Protein AF-A0A1I5YPQ3-F1 (afdb_monomer)

pLDDT: mean 75.95, std 16.02, range [44.0, 95.0]

Foldseek 3Di:
DVVLLVLVVVLPDDPVRSVVVVVVPQVSVLQSVCSVVVNDPVLSVVCVVLVHDSVLVVLCVVQDDSVLQVVLCVQLVHSPQLSVCSVVVDDSPVSSVRSNPPPPPVVNVVVVVPPPPPPDDDDDDDDDDDDDPDDPPPDDDDPDDDDDDDDD

Radius of gyration: 26.32 Å; Cα contacts (8 Å, |Δi|>4): 101; chains: 1; bounding box: 59×48×70 Å

Solvent-accessible surface area (backbone atoms only — not comparable to full-atom values): 9576 Å² total; per-residue (Å²): 116,71,66,54,51,55,55,32,45,75,72,67,53,49,72,72,52,50,54,54,30,61,76,48,55,73,50,34,58,29,49,48,51,34,54,75,68,68,49,57,68,67,59,57,51,53,39,48,75,71,68,44,54,48,62,53,51,49,56,26,54,77,66,40,54,74,67,61,46,51,52,38,31,72,69,39,72,51,46,65,58,32,35,52,36,30,73,73,66,44,55,71,67,67,19,40,56,57,28,56,57,58,72,73,50,69,74,68,56,56,68,69,74,68,67,72,88,78,79,81,81,83,87,83,95,78,80,90,80,89,76,86,82,73,86,75,78,77,74,83,76,81,91,72,83,90,77,89,89,81,84,133

Sequence (152 aa):
MIWNLIESRKAGASARRMLWLAFWGERARGYATAVRMHIPEDEVVAAVRRGISLSDYIRAREAASHTETLEAHAAAGDLFEYTWQRGFGRAHRPAMDAAEEKPLSENDREEVEAAPDAGARETLREDRTRTPLEEKVFSEVPIEAVYEHQPH

Secondary structure (DSSP, 8-state):
-HHHHHHHHHTT--HHHHHHHHHTTTHHHHHHHHHHTT--HHHHHHHHHTT--HHHHHHHHHHS-HHHHHHHHHHHS-SHHHHHHHHTT--HHHHHHHHHS----HHHHHTTS---------------------------------------

Mean predicted aligned error: 15.07 Å

Organism: NCBI:txid1993

Structure (mmCIF, N/CA/C/O backbone):
data_AF-A0A1I5YPQ3-F1
#
_entry.id   AF-A0A1I5YPQ3-F1
#
loop_
_atom_site.group_PDB
_atom_site.id
_atom_site.type_symbol
_atom_site.label_atom_id
_atom_site.label_alt_id
_atom_site.label_comp_id
_atom_site.label_asym_id
_atom_site.label_entity_id
_atom_site.label_seq_id
_atom_site.pdbx_PDB_ins_code
_atom_site.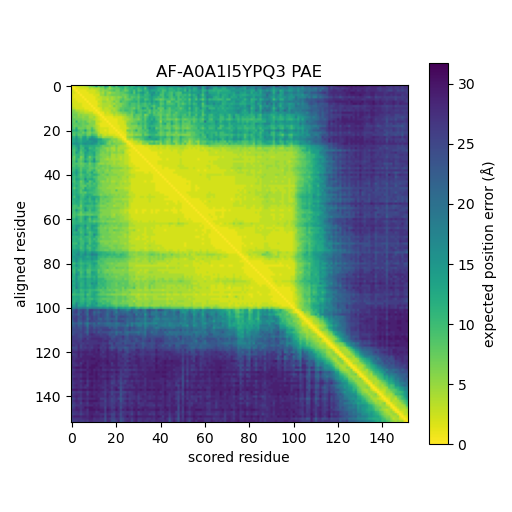Cartn_x
_atom_site.Cartn_y
_atom_site.Cartn_z
_atom_site.occupancy
_atom_site.B_iso_or_equiv
_atom_site.auth_seq_id
_atom_site.auth_comp_id
_atom_site.auth_asym_id
_atom_site.auth_atom_id
_atom_site.pdbx_PDB_model_num
ATOM 1 N N . MET A 1 1 ? -4.423 -13.896 16.762 1.00 61.25 1 MET A N 1
ATOM 2 C CA . MET A 1 1 ? -5.649 -13.352 16.129 1.00 61.25 1 MET A CA 1
ATOM 3 C C . MET A 1 1 ? -6.362 -12.325 17.018 1.00 61.25 1 MET A C 1
ATOM 5 O O . MET A 1 1 ? -6.529 -11.198 16.577 1.00 61.25 1 MET A O 1
ATOM 9 N N . ILE A 1 2 ? -6.692 -12.646 18.280 1.00 72.94 2 ILE A N 1
ATOM 10 C CA . ILE A 1 2 ? -7.386 -11.729 19.220 1.00 72.94 2 ILE A CA 1
ATOM 11 C C . ILE A 1 2 ? -6.600 -10.431 19.505 1.00 72.94 2 ILE A C 1
ATOM 13 O O . ILE A 1 2 ? -7.189 -9.358 19.581 1.00 72.94 2 ILE A O 1
ATOM 17 N N . TRP A 1 3 ? -5.268 -10.498 19.588 1.00 76.56 3 TRP A N 1
ATOM 18 C CA . TRP A 1 3 ? -4.428 -9.321 19.856 1.00 76.56 3 TRP A CA 1
ATOM 19 C C . TRP A 1 3 ? -4.547 -8.219 18.784 1.00 76.56 3 TRP A C 1
ATOM 21 O O . TRP A 1 3 ? -4.662 -7.043 19.117 1.00 76.56 3 TRP A O 1
ATOM 31 N N . ASN A 1 4 ? -4.629 -8.591 17.499 1.00 68.94 4 ASN A N 1
ATOM 32 C CA . ASN A 1 4 ? -4.769 -7.636 16.387 1.00 68.94 4 ASN A CA 1
ATOM 33 C C . ASN A 1 4 ? -6.126 -6.918 16.404 1.00 68.94 4 ASN A C 1
ATOM 35 O O . ASN A 1 4 ? -6.223 -5.751 16.022 1.00 68.94 4 ASN A O 1
ATOM 39 N N . LEU A 1 5 ? -7.175 -7.607 16.865 1.00 67.31 5 LEU A N 1
ATOM 40 C CA . LEU A 1 5 ? -8.487 -7.005 17.084 1.00 67.31 5 LEU A CA 1
ATOM 41 C C . LEU A 1 5 ? -8.398 -5.949 18.190 1.00 67.31 5 LEU A C 1
ATOM 43 O O . LEU A 1 5 ? -8.818 -4.818 17.979 1.00 67.31 5 LEU A O 1
ATOM 47 N N . ILE A 1 6 ? -7.777 -6.260 19.328 1.00 77.31 6 ILE A N 1
ATOM 48 C CA . ILE A 1 6 ? -7.626 -5.302 20.437 1.00 77.31 6 ILE A CA 1
ATOM 49 C C . ILE A 1 6 ? -6.869 -4.038 19.992 1.00 77.31 6 ILE A C 1
ATOM 51 O O . ILE A 1 6 ? -7.329 -2.929 20.262 1.00 77.31 6 ILE A O 1
ATOM 55 N N . GLU A 1 7 ? -5.762 -4.189 19.261 1.00 74.75 7 GLU A N 1
ATOM 56 C CA . GLU A 1 7 ? -5.005 -3.063 18.686 1.00 74.75 7 GLU A CA 1
ATOM 57 C C . GLU A 1 7 ? -5.857 -2.227 17.715 1.00 74.75 7 GLU A C 1
ATOM 59 O O . GLU A 1 7 ? -5.901 -1.002 17.815 1.00 74.75 7 GLU A O 1
ATOM 64 N N . SER A 1 8 ? -6.637 -2.877 16.844 1.00 64.50 8 SER A N 1
ATOM 65 C CA . SER A 1 8 ? -7.536 -2.180 15.911 1.00 64.50 8 SER A CA 1
ATOM 66 C C . SER A 1 8 ? -8.640 -1.394 16.635 1.00 64.50 8 SER A C 1
ATOM 68 O O . SER A 1 8 ? -9.037 -0.322 16.181 1.00 64.50 8 SER A O 1
ATOM 70 N N . ARG A 1 9 ? -9.133 -1.890 17.784 1.00 74.38 9 ARG A N 1
ATOM 71 C CA . ARG A 1 9 ? -10.136 -1.189 18.613 1.00 74.38 9 ARG A CA 1
ATOM 72 C C . ARG A 1 9 ? -9.553 0.095 19.187 1.00 74.38 9 ARG A C 1
ATOM 74 O O . ARG A 1 9 ? -10.214 1.128 19.154 1.00 74.38 9 ARG A O 1
ATOM 81 N N . LYS A 1 10 ? -8.327 0.017 19.713 1.00 79.12 10 LYS A N 1
ATOM 82 C CA . LYS A 1 10 ? -7.607 1.165 20.283 1.00 79.12 10 LYS A CA 1
ATOM 83 C C . LYS A 1 10 ? -7.339 2.243 19.234 1.00 79.12 10 LYS A C 1
ATOM 85 O O . LYS A 1 10 ? -7.356 3.420 19.565 1.00 79.12 10 LYS A O 1
ATOM 90 N N . ALA A 1 11 ? -7.173 1.838 17.978 1.00 73.25 11 ALA A N 1
ATOM 91 C CA . ALA A 1 11 ? -7.027 2.730 16.835 1.00 73.25 11 ALA A CA 1
ATOM 92 C C . ALA A 1 11 ? -8.359 3.317 16.306 1.00 73.25 11 ALA A C 1
ATOM 94 O O . ALA A 1 11 ? -8.358 4.000 15.287 1.00 73.25 11 ALA A O 1
ATOM 95 N N . GLY A 1 12 ? -9.499 3.057 16.965 1.00 79.00 12 GLY A N 1
ATOM 96 C CA . GLY A 1 12 ? -10.799 3.647 16.617 1.00 79.00 12 GLY A CA 1
ATOM 97 C C . GLY A 1 12 ? -11.655 2.844 15.630 1.00 79.00 12 GLY A C 1
ATOM 98 O O . GLY A 1 12 ? -12.669 3.349 15.151 1.00 79.00 12 GLY A O 1
ATOM 99 N N . ALA A 1 13 ? -11.309 1.588 15.321 1.00 74.12 13 ALA A N 1
ATOM 100 C CA . ALA A 1 13 ? -12.089 0.786 14.376 1.00 74.12 13 ALA A CA 1
ATOM 101 C C . ALA A 1 13 ? -13.485 0.404 14.925 1.00 74.12 13 ALA A C 1
ATOM 103 O O . ALA A 1 13 ? -13.627 -0.132 16.030 1.00 74.12 13 ALA A O 1
ATOM 104 N N . SER A 1 14 ? -14.532 0.619 14.118 1.00 82.06 14 SER A N 1
ATOM 105 C CA . SER A 1 14 ? -15.914 0.247 14.461 1.00 82.06 14 SER A CA 1
ATOM 106 C C . SER A 1 14 ? -16.124 -1.275 14.482 1.00 82.06 14 SER A C 1
ATOM 108 O O . SER A 1 14 ? -15.414 -2.021 13.814 1.00 82.06 14 SER A O 1
ATOM 110 N N . ALA A 1 15 ? -17.133 -1.772 15.210 1.00 75.31 15 ALA A N 1
ATOM 111 C CA . ALA A 1 15 ? -17.396 -3.216 15.334 1.00 75.31 15 ALA A CA 1
ATOM 112 C C . ALA A 1 15 ? -17.661 -3.909 13.981 1.00 75.31 15 ALA A C 1
ATOM 114 O O . ALA A 1 15 ? -17.151 -4.999 13.732 1.00 75.31 15 ALA A O 1
ATOM 115 N N . ARG A 1 16 ? -18.378 -3.243 13.065 1.00 79.25 16 ARG A N 1
ATOM 116 C CA . ARG A 1 16 ? -18.581 -3.715 11.682 1.00 79.25 16 ARG A CA 1
ATOM 117 C C . ARG A 1 16 ? -17.251 -3.873 10.941 1.00 79.25 16 ARG A C 1
ATOM 119 O O . ARG A 1 16 ? -17.061 -4.823 10.188 1.00 79.25 16 ARG A O 1
ATOM 126 N N . ARG A 1 17 ? -16.315 -2.961 11.200 1.00 70.88 17 ARG A N 1
ATOM 127 C CA . ARG A 1 17 ? -14.967 -2.959 10.632 1.00 70.88 17 ARG A CA 1
ATOM 128 C C . ARG A 1 17 ? -14.094 -4.064 11.208 1.00 70.88 17 ARG A C 1
ATOM 130 O O . ARG A 1 17 ? -13.346 -4.699 10.479 1.00 70.88 17 ARG A O 1
ATOM 137 N N . MET A 1 18 ? -14.245 -4.347 12.496 1.00 70.44 18 MET A N 1
ATOM 138 C CA . MET A 1 18 ? -13.594 -5.483 13.144 1.00 70.44 18 MET A CA 1
ATOM 139 C C . MET A 1 18 ? -14.070 -6.817 12.578 1.00 70.44 18 MET A C 1
ATOM 141 O O . MET A 1 18 ? -13.245 -7.691 12.337 1.00 70.44 18 MET A O 1
ATOM 145 N N . LEU A 1 19 ? -15.375 -6.951 12.317 1.00 75.00 19 LEU A N 1
ATOM 146 C CA . LEU A 1 19 ? -15.944 -8.130 11.665 1.00 75.00 19 LEU A CA 1
ATOM 147 C C . LEU A 1 19 ? -15.373 -8.308 10.252 1.00 75.00 19 LEU A C 1
ATOM 149 O O . LEU A 1 19 ? -14.984 -9.407 9.869 1.00 75.00 19 LEU A O 1
ATOM 153 N N . TRP A 1 20 ? -15.266 -7.205 9.508 1.00 78.75 20 TRP A N 1
ATOM 154 C CA . TRP A 1 20 ? -14.672 -7.189 8.176 1.00 78.75 20 TRP A CA 1
ATOM 155 C C . TRP A 1 20 ? -13.185 -7.585 8.204 1.00 78.75 20 TRP A C 1
ATOM 157 O O . TRP A 1 20 ? -12.766 -8.435 7.430 1.00 78.75 20 TRP A O 1
ATOM 167 N N . LEU A 1 21 ? -12.387 -7.058 9.138 1.00 69.06 21 LEU A N 1
ATOM 168 C CA . LEU A 1 21 ? -10.970 -7.427 9.282 1.00 69.06 21 LEU A CA 1
ATOM 169 C C . LEU A 1 21 ? -10.776 -8.868 9.772 1.00 69.06 21 LEU A C 1
ATOM 171 O O . LEU A 1 21 ? -9.851 -9.537 9.323 1.00 69.06 21 LEU A O 1
ATOM 175 N N . ALA A 1 22 ? -11.640 -9.355 10.667 1.00 68.12 22 ALA A N 1
ATOM 176 C CA . ALA A 1 22 ? -11.607 -10.732 11.155 1.00 68.12 22 ALA A CA 1
ATOM 177 C C . ALA A 1 22 ? -11.931 -11.736 10.041 1.00 68.12 22 ALA A C 1
ATOM 179 O O . ALA A 1 22 ? -11.263 -12.761 9.936 1.00 68.12 22 ALA A O 1
ATOM 180 N N . PHE A 1 23 ? -12.888 -11.403 9.170 1.00 77.12 23 PHE A N 1
ATOM 181 C CA . PHE A 1 23 ? -13.202 -12.185 7.973 1.00 77.1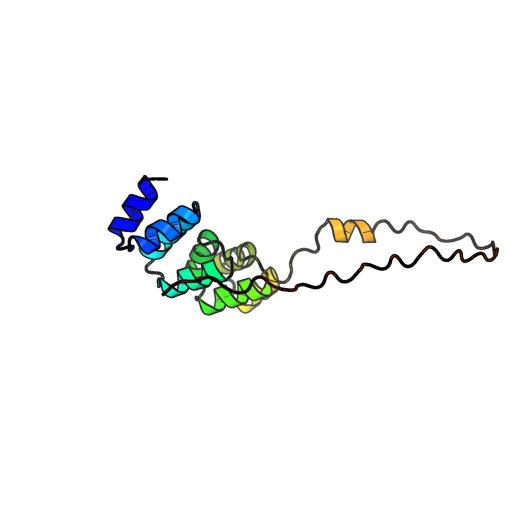2 23 PHE A CA 1
ATOM 182 C C . PHE A 1 23 ? -12.010 -12.270 6.999 1.00 77.12 23 PHE A C 1
ATOM 184 O O . PHE A 1 23 ? -11.866 -13.258 6.288 1.00 77.12 23 PHE A O 1
ATOM 191 N N . TRP A 1 24 ? -11.112 -11.277 7.013 1.00 71.94 24 TRP A N 1
ATOM 192 C CA . TRP A 1 24 ? -9.945 -11.192 6.125 1.00 71.94 24 TRP A CA 1
ATOM 193 C C . TRP A 1 24 ? -8.580 -11.378 6.823 1.00 71.94 24 TRP A C 1
ATOM 195 O O . TRP A 1 24 ? -7.556 -10.997 6.253 1.00 71.94 24 TRP A O 1
ATOM 205 N N . GLY A 1 25 ? -8.541 -11.961 8.031 1.00 70.38 25 GLY A N 1
ATOM 206 C CA . GLY A 1 25 ? -7.343 -12.500 8.703 1.00 70.38 25 GLY A CA 1
ATOM 207 C C . GLY A 1 25 ? -6.065 -11.646 8.626 1.00 70.38 25 GLY A C 1
ATOM 208 O O . GLY A 1 25 ? -5.854 -10.745 9.442 1.00 70.38 25 GLY A O 1
ATOM 209 N N . GLU A 1 26 ? -5.187 -11.952 7.660 1.00 65.50 26 GLU A N 1
ATOM 210 C CA . GLU A 1 26 ? -3.917 -11.244 7.414 1.00 65.50 26 GLU A CA 1
ATOM 211 C C . GLU A 1 26 ? -4.087 -9.734 7.189 1.00 65.50 26 GLU A C 1
ATOM 213 O O . GLU A 1 26 ? -3.248 -8.934 7.614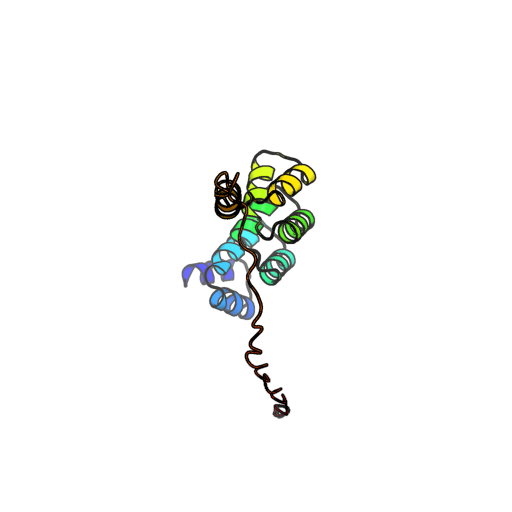 1.00 65.50 26 GLU A O 1
ATOM 218 N N . ARG A 1 27 ? -5.219 -9.312 6.615 1.00 75.44 27 ARG A N 1
ATOM 219 C CA . ARG A 1 27 ? -5.500 -7.895 6.351 1.00 75.44 27 ARG A CA 1
ATOM 220 C C . ARG A 1 27 ? -5.690 -7.073 7.629 1.00 75.44 27 ARG A C 1
ATOM 222 O O . ARG A 1 27 ? -5.492 -5.863 7.591 1.00 75.44 27 ARG A O 1
ATOM 229 N N . ALA A 1 28 ? -5.981 -7.693 8.778 1.00 79.56 28 ALA A N 1
ATOM 230 C CA . ALA A 1 28 ? -6.070 -6.984 10.059 1.00 79.56 28 ALA A CA 1
ATOM 231 C C . ALA A 1 28 ? -4.731 -6.359 10.483 1.00 79.56 28 ALA A C 1
ATOM 233 O O . ALA A 1 28 ? -4.702 -5.234 10.983 1.00 79.56 28 ALA A O 1
ATOM 234 N N . ARG A 1 29 ? -3.614 -7.068 10.258 1.00 83.31 29 ARG A N 1
ATOM 235 C CA . ARG A 1 29 ? -2.275 -6.557 10.587 1.00 83.31 29 ARG A CA 1
ATOM 236 C C . ARG A 1 29 ? -1.885 -5.417 9.651 1.00 83.31 29 ARG A C 1
ATOM 238 O O . ARG A 1 29 ? -1.429 -4.385 10.130 1.00 83.31 29 ARG A O 1
ATOM 245 N N . GLY A 1 30 ? -2.121 -5.588 8.349 1.00 86.06 30 GLY A N 1
ATOM 246 C CA . GLY A 1 30 ? -1.915 -4.529 7.360 1.00 86.06 30 GLY A CA 1
ATOM 247 C C . GLY A 1 30 ? -2.722 -3.276 7.701 1.00 86.06 30 GLY A C 1
ATOM 248 O O . GLY A 1 30 ? -2.170 -2.189 7.765 1.00 86.06 30 GLY A O 1
ATOM 249 N N . TYR A 1 31 ? -4.000 -3.421 8.050 1.00 86.12 31 TYR A N 1
ATOM 250 C CA . TYR A 1 31 ? -4.842 -2.286 8.429 1.00 86.12 31 TYR A CA 1
ATOM 251 C C . TYR A 1 31 ? -4.303 -1.520 9.647 1.00 86.12 31 TYR A C 1
ATOM 253 O O . TYR A 1 31 ? -4.190 -0.297 9.604 1.00 86.12 31 TYR A O 1
ATOM 261 N N . ALA A 1 32 ? -3.925 -2.221 10.722 1.00 86.62 32 ALA A N 1
ATOM 262 C CA . ALA A 1 32 ? -3.363 -1.582 11.914 1.00 86.62 32 ALA A CA 1
ATOM 263 C C . ALA A 1 32 ? -2.068 -0.806 11.603 1.00 86.62 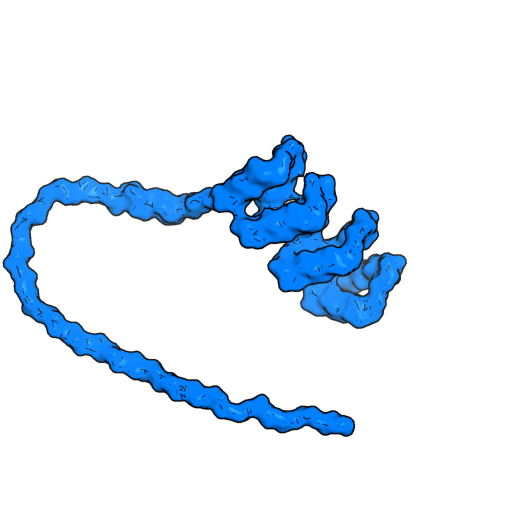32 ALA A C 1
ATOM 265 O O . ALA A 1 32 ? -1.867 0.299 12.111 1.00 86.62 32 ALA A O 1
ATOM 266 N N . THR A 1 33 ? -1.212 -1.354 10.735 1.00 90.44 33 THR A N 1
ATOM 267 C CA . THR A 1 33 ? -0.009 -0.662 10.255 1.00 90.44 33 THR A CA 1
ATOM 268 C C . THR A 1 33 ? -0.362 0.578 9.431 1.00 90.44 33 THR A C 1
ATOM 270 O O . THR A 1 33 ? 0.222 1.632 9.665 1.00 90.44 33 THR A O 1
ATOM 273 N N . ALA A 1 34 ? -1.348 0.494 8.533 1.00 91.25 34 ALA A N 1
ATOM 274 C CA . ALA A 1 34 ? -1.782 1.627 7.715 1.00 91.25 34 ALA A CA 1
ATOM 275 C C . ALA A 1 34 ? -2.310 2.783 8.577 1.00 91.25 34 ALA A C 1
ATOM 27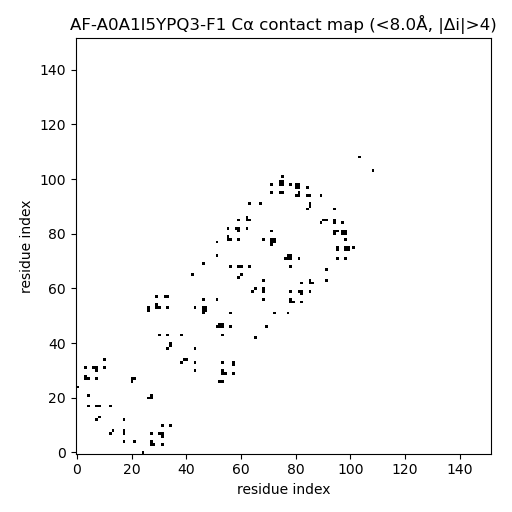7 O O . ALA A 1 34 ? -1.930 3.935 8.371 1.00 91.25 34 ALA A O 1
ATOM 278 N N . VAL A 1 35 ? -3.111 2.472 9.603 1.00 89.38 35 VAL A N 1
ATOM 279 C CA . VAL A 1 35 ? -3.617 3.479 10.549 1.00 89.38 35 VAL A CA 1
ATOM 280 C C . VAL A 1 35 ? -2.476 4.137 11.327 1.00 89.38 35 VAL A C 1
ATOM 282 O O . VAL A 1 35 ? -2.460 5.357 11.474 1.00 89.38 35 VAL A O 1
ATOM 285 N N . ARG A 1 36 ? -1.483 3.361 11.781 1.00 90.81 36 ARG A N 1
ATOM 286 C CA . ARG A 1 36 ? -0.282 3.909 12.438 1.00 90.81 36 ARG A CA 1
ATOM 287 C C . ARG A 1 36 ? 0.533 4.840 11.538 1.00 90.81 36 ARG A C 1
ATOM 289 O O . ARG A 1 36 ? 1.210 5.718 12.053 1.00 90.81 36 ARG A O 1
ATOM 296 N N . MET A 1 37 ? 0.495 4.625 10.227 1.00 91.19 37 MET A N 1
ATOM 297 C CA . MET A 1 37 ? 1.159 5.471 9.232 1.00 91.19 37 MET A CA 1
ATOM 298 C C . MET A 1 37 ? 0.284 6.639 8.761 1.00 91.19 37 MET A C 1
ATOM 300 O O . MET A 1 37 ? 0.654 7.332 7.820 1.00 91.19 37 MET A O 1
ATOM 304 N N . HIS A 1 38 ? -0.867 6.864 9.403 1.00 93.44 38 HIS A N 1
ATOM 305 C CA . HIS A 1 38 ? -1.823 7.909 9.035 1.00 93.44 38 HIS A CA 1
ATOM 306 C C . HIS A 1 38 ? -2.312 7.813 7.582 1.00 93.44 38 HIS A C 1
ATOM 308 O O . HIS A 1 38 ? -2.676 8.821 6.978 1.00 93.44 38 HIS A O 1
ATOM 314 N N . ILE A 1 39 ? -2.344 6.602 7.019 1.00 93.44 39 ILE A N 1
ATOM 315 C CA . ILE A 1 39 ? -2.921 6.380 5.696 1.00 93.44 39 ILE A CA 1
ATOM 316 C C . ILE A 1 39 ? -4.445 6.526 5.810 1.00 93.44 39 ILE A C 1
ATOM 318 O O . ILE A 1 39 ? -5.044 5.891 6.689 1.00 93.44 39 ILE A O 1
ATOM 322 N N . PRO A 1 40 ? -5.081 7.329 4.937 1.00 92.94 40 PRO A N 1
ATOM 323 C CA . PRO A 1 40 ? -6.524 7.482 4.923 1.00 92.94 40 PRO A CA 1
ATOM 324 C C . PRO A 1 40 ? -7.239 6.143 4.769 1.00 92.94 40 PRO A C 1
ATOM 326 O O . PRO A 1 40 ? -6.845 5.242 4.030 1.00 92.94 40 PRO A O 1
ATOM 329 N N . GLU A 1 41 ? -8.314 6.001 5.520 1.00 87.69 41 GLU A N 1
ATOM 330 C CA . GLU A 1 41 ? -9.044 4.752 5.635 1.00 87.69 41 GLU A CA 1
ATOM 331 C C . GLU A 1 41 ? -9.715 4.332 4.313 1.00 87.69 41 GLU A C 1
ATOM 333 O O . GLU A 1 41 ? -9.785 3.145 3.981 1.00 87.69 41 GLU A O 1
ATOM 338 N N . ASP A 1 42 ? -10.193 5.313 3.554 1.00 91.75 42 ASP A N 1
ATOM 339 C CA . ASP A 1 42 ? -10.760 5.167 2.218 1.00 91.75 42 ASP A CA 1
ATOM 340 C C . ASP A 1 42 ? -9.729 4.634 1.216 1.00 91.75 42 ASP A C 1
ATOM 342 O O . ASP A 1 42 ? -10.057 3.725 0.449 1.00 91.75 42 ASP A O 1
ATOM 346 N N . GLU A 1 43 ? -8.476 5.095 1.287 1.00 94.69 43 GLU A N 1
ATOM 347 C CA . GLU A 1 43 ? -7.380 4.567 0.467 1.00 94.69 43 GLU A CA 1
ATOM 348 C C . GLU A 1 43 ? -7.132 3.077 0.747 1.00 94.69 43 GLU A C 1
ATOM 350 O O . GLU A 1 43 ? -7.035 2.264 -0.176 1.00 94.69 43 GLU A O 1
ATOM 355 N N . VAL A 1 44 ? -7.069 2.702 2.029 1.00 91.38 44 VAL A N 1
ATOM 356 C CA . VAL A 1 44 ? -6.841 1.316 2.468 1.00 91.38 44 VAL A CA 1
ATOM 357 C C . VAL A 1 44 ? -7.971 0.407 1.984 1.00 91.38 44 VAL A C 1
ATOM 359 O O . VAL A 1 44 ? -7.729 -0.688 1.472 1.00 91.38 44 VAL A O 1
ATOM 362 N N . VAL A 1 45 ? -9.222 0.860 2.101 1.00 88.62 45 VAL A N 1
ATOM 363 C CA . VAL A 1 45 ? -10.386 0.118 1.598 1.00 88.62 45 VAL A CA 1
ATOM 364 C C . VAL A 1 45 ? -10.347 0.003 0.074 1.00 88.62 45 VAL A C 1
ATOM 366 O O . VAL A 1 45 ? -10.623 -1.076 -0.454 1.00 88.62 45 VAL A O 1
ATOM 369 N N . ALA A 1 46 ? -9.986 1.068 -0.644 1.00 91.12 46 ALA A N 1
ATOM 370 C CA . ALA A 1 46 ? -9.869 1.051 -2.100 1.00 91.12 46 ALA A CA 1
ATOM 371 C C . ALA A 1 46 ? -8.798 0.059 -2.583 1.00 91.12 46 ALA A C 1
ATOM 373 O O .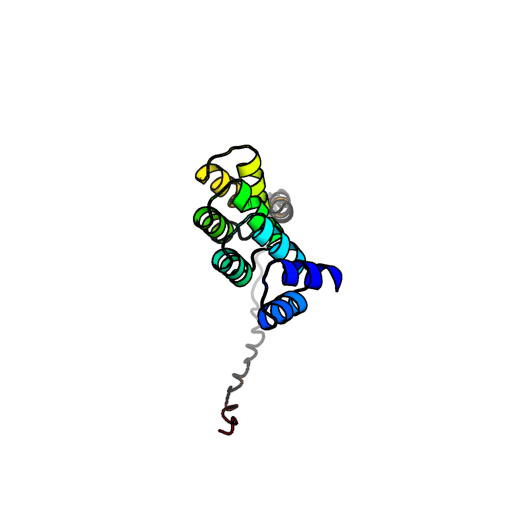 ALA A 1 46 ? -9.054 -0.699 -3.522 1.00 91.12 46 ALA A O 1
ATOM 374 N N . ALA A 1 47 ? -7.642 0.007 -1.913 1.00 91.69 47 ALA A N 1
ATOM 375 C CA . ALA A 1 47 ? -6.580 -0.954 -2.200 1.00 91.69 47 ALA A CA 1
ATOM 376 C C . ALA A 1 47 ? -7.069 -2.400 -2.016 1.00 91.69 47 ALA A C 1
ATOM 378 O O . ALA A 1 47 ? -6.949 -3.224 -2.923 1.00 91.69 47 ALA A O 1
ATOM 379 N N . VAL A 1 48 ? -7.733 -2.695 -0.892 1.00 88.75 48 VAL A N 1
ATOM 380 C CA . VAL A 1 48 ? -8.270 -4.042 -0.633 1.00 88.75 48 VAL A CA 1
ATOM 381 C C . VAL A 1 48 ? -9.337 -4.442 -1.650 1.00 88.75 48 VAL A C 1
ATOM 383 O O . VAL A 1 48 ? -9.364 -5.592 -2.086 1.00 88.75 48 VAL A O 1
ATOM 386 N N . ARG A 1 49 ? -10.210 -3.514 -2.061 1.00 88.94 49 ARG A N 1
ATOM 387 C CA . ARG A 1 49 ? -11.237 -3.784 -3.084 1.00 88.94 49 ARG A CA 1
ATOM 388 C C . ARG A 1 49 ? -10.638 -4.115 -4.449 1.00 88.94 49 ARG A C 1
ATOM 390 O O . ARG A 1 49 ? -11.264 -4.852 -5.200 1.00 88.94 49 ARG A O 1
ATOM 397 N N . ARG A 1 50 ? -9.440 -3.610 -4.747 1.00 90.00 50 ARG A N 1
ATOM 398 C CA . ARG A 1 50 ? -8.664 -3.949 -5.951 1.00 90.00 50 ARG A CA 1
ATOM 399 C C . ARG A 1 50 ? -7.818 -5.216 -5.799 1.00 90.00 50 ARG A C 1
ATOM 401 O O . ARG A 1 50 ? -7.053 -5.546 -6.697 1.00 90.00 50 ARG A O 1
ATOM 408 N N . GLY A 1 51 ? -7.951 -5.924 -4.677 1.00 89.50 51 GLY A N 1
ATOM 409 C CA . GLY A 1 51 ? -7.192 -7.141 -4.402 1.00 89.50 51 GLY A CA 1
ATOM 410 C C . GLY A 1 51 ? -5.743 -6.889 -3.988 1.00 89.50 51 GLY A C 1
ATOM 411 O O . GLY A 1 51 ? -4.994 -7.849 -3.857 1.00 89.50 51 GLY A O 1
ATOM 412 N N . ILE A 1 52 ? -5.354 -5.636 -3.736 1.00 90.69 52 ILE A N 1
ATOM 413 C CA . ILE A 1 52 ? -3.987 -5.290 -3.346 1.00 90.69 52 ILE A CA 1
ATOM 414 C C . ILE A 1 52 ? -3.732 -5.776 -1.917 1.00 90.69 52 ILE A C 1
ATOM 416 O O . ILE A 1 52 ? -4.527 -5.538 -0.998 1.00 90.69 52 ILE A O 1
ATOM 420 N N . SER A 1 53 ? -2.605 -6.455 -1.721 1.00 89.75 53 SER A N 1
ATOM 421 C CA . SER A 1 53 ? -2.086 -6.788 -0.396 1.00 89.75 53 SER A CA 1
ATOM 422 C C . SER A 1 53 ? -1.783 -5.503 0.377 1.00 89.75 53 SER A C 1
ATOM 424 O O . SER A 1 53 ? -1.090 -4.609 -0.105 1.00 89.75 53 SER A O 1
ATOM 426 N N . LEU A 1 54 ? -2.304 -5.391 1.603 1.00 90.06 54 LEU A N 1
ATOM 427 C CA . LEU A 1 54 ? -2.087 -4.193 2.417 1.00 90.06 54 LEU A CA 1
ATOM 428 C C . LEU A 1 54 ? -0.615 -3.990 2.775 1.00 90.06 54 LEU A C 1
ATOM 430 O O . LEU A 1 54 ? -0.193 -2.849 2.918 1.00 90.06 54 LEU A O 1
ATOM 434 N N . SER A 1 55 ? 0.159 -5.068 2.904 1.00 89.50 55 SER A N 1
ATOM 435 C CA . SER A 1 55 ? 1.597 -4.985 3.170 1.00 89.50 55 SER A CA 1
ATOM 436 C C . SER A 1 55 ? 2.334 -4.306 2.015 1.00 89.50 55 SER A C 1
ATOM 438 O O . SER A 1 55 ? 3.145 -3.411 2.253 1.00 89.50 55 SER A O 1
ATOM 440 N N . ASP A 1 56 ? 2.000 -4.673 0.777 1.00 90.00 56 ASP A N 1
ATOM 441 C CA . ASP A 1 56 ? 2.625 -4.109 -0.424 1.00 90.00 56 ASP A CA 1
ATOM 442 C C . ASP A 1 56 ? 2.115 -2.696 -0.692 1.00 90.00 56 ASP A C 1
ATOM 444 O O . ASP A 1 56 ? 2.898 -1.803 -1.004 1.00 90.00 56 ASP A O 1
ATOM 448 N N . TYR A 1 57 ? 0.824 -2.452 -0.451 1.00 93.50 57 TYR A N 1
ATOM 449 C CA . TYR A 1 57 ? 0.249 -1.111 -0.509 1.00 93.50 57 TYR A CA 1
ATOM 450 C C . TYR A 1 57 ? 0.933 -0.148 0.471 1.00 93.50 57 TYR A C 1
ATOM 452 O O . TYR A 1 57 ? 1.298 0.963 0.098 1.00 93.50 57 TYR A O 1
ATOM 460 N N . ILE A 1 58 ? 1.138 -0.568 1.722 1.00 93.50 58 ILE A N 1
ATOM 461 C CA . ILE A 1 58 ? 1.824 0.246 2.730 1.00 93.50 58 ILE A CA 1
ATOM 462 C C . ILE A 1 58 ? 3.258 0.550 2.302 1.00 93.50 58 ILE A C 1
ATOM 464 O O . ILE A 1 58 ? 3.657 1.711 2.330 1.00 93.50 58 ILE A O 1
ATOM 468 N N . ARG A 1 59 ? 4.009 -0.467 1.861 1.00 91.56 59 ARG A N 1
ATOM 469 C CA . ARG A 1 59 ? 5.371 -0.281 1.338 1.00 91.56 59 ARG A CA 1
ATOM 470 C C . ARG A 1 59 ? 5.402 0.680 0.155 1.00 91.56 59 ARG A C 1
ATOM 472 O O . ARG A 1 59 ? 6.264 1.548 0.092 1.00 91.56 59 ARG A O 1
ATOM 479 N N . ALA A 1 60 ? 4.437 0.577 -0.754 1.00 92.88 60 ALA A N 1
ATOM 480 C CA . ALA A 1 60 ? 4.315 1.512 -1.863 1.00 92.88 60 ALA A CA 1
ATOM 481 C C . ALA A 1 60 ? 4.072 2.940 -1.374 1.00 92.88 60 ALA A C 1
ATOM 483 O O . ALA A 1 60 ? 4.682 3.868 -1.897 1.00 92.88 60 ALA A O 1
ATOM 484 N N . ARG A 1 61 ? 3.247 3.129 -0.337 1.00 94.06 61 ARG A N 1
ATOM 485 C CA . ARG A 1 61 ? 2.946 4.457 0.216 1.00 94.06 61 ARG A CA 1
ATOM 486 C C . ARG A 1 61 ? 4.122 5.134 0.910 1.00 94.06 61 ARG A C 1
ATOM 488 O O . ARG A 1 61 ? 4.116 6.361 0.987 1.00 94.06 61 ARG A O 1
ATOM 495 N N . GLU A 1 62 ? 5.132 4.384 1.345 1.00 92.12 62 GLU A N 1
ATOM 496 C CA . GLU A 1 62 ? 6.383 4.963 1.854 1.00 92.12 62 GLU A CA 1
ATOM 497 C C . GLU A 1 62 ? 7.163 5.704 0.757 1.00 92.12 62 GLU A C 1
ATOM 499 O O . GLU A 1 62 ? 7.886 6.653 1.056 1.00 92.12 62 GLU A O 1
ATOM 504 N N . ALA A 1 63 ? 6.993 5.312 -0.511 1.00 89.88 63 ALA A N 1
ATOM 505 C CA . ALA A 1 63 ? 7.793 5.829 -1.617 1.00 89.88 63 ALA A CA 1
ATOM 506 C C . ALA A 1 63 ? 6.986 6.485 -2.750 1.00 89.88 63 ALA A C 1
ATOM 508 O O . ALA A 1 63 ? 7.571 7.207 -3.556 1.00 89.88 63 ALA A O 1
ATOM 509 N N . ALA A 1 64 ? 5.675 6.255 -2.840 1.00 93.69 64 ALA A N 1
ATOM 510 C CA . ALA A 1 64 ? 4.790 6.716 -3.909 1.00 93.69 64 ALA A CA 1
ATOM 511 C C . ALA A 1 64 ? 3.425 7.167 -3.370 1.00 93.69 64 ALA A C 1
ATOM 513 O O . ALA A 1 64 ? 2.979 6.751 -2.301 1.00 93.69 64 ALA A O 1
ATOM 514 N N . SER A 1 65 ? 2.737 8.020 -4.122 1.00 94.56 65 SER A N 1
ATOM 515 C CA . SER A 1 65 ? 1.369 8.456 -3.834 1.00 94.56 65 SER A CA 1
ATOM 516 C C . SER A 1 65 ? 0.344 7.326 -4.007 1.00 94.56 65 SER A C 1
ATOM 518 O O . SER A 1 65 ? 0.621 6.285 -4.609 1.00 94.56 65 SER A O 1
ATOM 520 N N . HIS A 1 66 ? -0.868 7.535 -3.481 1.00 94.19 66 HIS A N 1
ATOM 521 C CA . HIS A 1 66 ? -1.997 6.619 -3.669 1.00 94.19 66 HIS A CA 1
ATOM 522 C C . HIS A 1 66 ? -2.262 6.345 -5.154 1.00 94.19 66 HIS A C 1
ATOM 524 O O . HIS A 1 66 ? -2.314 5.189 -5.564 1.00 94.19 66 HIS A O 1
ATOM 530 N N . THR A 1 67 ? -2.367 7.401 -5.964 1.00 95.00 67 THR A N 1
ATOM 531 C CA . THR A 1 67 ? -2.658 7.299 -7.398 1.00 95.00 67 THR A CA 1
ATOM 532 C C . THR A 1 67 ? -1.578 6.518 -8.137 1.00 95.00 67 THR A C 1
ATOM 534 O O . THR A 1 67 ? -1.902 5.542 -8.803 1.00 95.00 67 THR A O 1
ATOM 537 N N . GLU A 1 68 ? -0.302 6.862 -7.931 1.00 94.75 68 GLU A N 1
ATOM 538 C CA . GLU A 1 68 ? 0.824 6.145 -8.549 1.00 94.75 68 GLU A CA 1
ATOM 539 C C . GLU A 1 68 ? 0.833 4.655 -8.173 1.00 94.75 68 GLU A C 1
ATOM 541 O O . GLU A 1 68 ? 1.124 3.799 -9.003 1.00 94.75 68 GLU A O 1
ATOM 546 N N . THR A 1 69 ? 0.504 4.329 -6.920 1.00 94.44 69 THR A N 1
ATOM 547 C CA . THR A 1 69 ? 0.436 2.937 -6.449 1.00 94.44 69 THR A CA 1
ATOM 548 C C . THR A 1 69 ? -0.685 2.170 -7.149 1.00 94.44 69 THR A C 1
ATOM 550 O O . THR A 1 69 ? -0.521 1.012 -7.520 1.00 94.44 69 THR A O 1
ATOM 553 N N . LEU A 1 70 ? -1.841 2.801 -7.344 1.00 94.00 70 LEU A N 1
ATOM 554 C CA . LEU A 1 70 ? -2.961 2.173 -8.038 1.00 94.00 70 LEU A CA 1
ATOM 555 C C . LEU A 1 70 ? -2.691 1.984 -9.530 1.00 94.00 70 LEU A C 1
ATOM 557 O O . LEU A 1 70 ? -3.083 0.957 -10.079 1.00 94.00 70 LEU A O 1
ATOM 561 N N . GLU A 1 71 ? -2.042 2.956 -10.168 1.00 93.69 71 GLU A N 1
ATOM 562 C CA . GLU A 1 71 ? -1.623 2.874 -11.570 1.00 93.69 71 GLU A CA 1
ATOM 563 C C . GLU A 1 71 ? -0.612 1.743 -11.773 1.00 93.69 71 GLU A C 1
ATOM 565 O O . GLU A 1 71 ? -0.801 0.908 -12.656 1.00 93.69 71 GLU A O 1
ATOM 570 N N . ALA A 1 72 ? 0.390 1.641 -10.894 1.00 92.56 72 ALA A N 1
ATOM 571 C CA . ALA A 1 72 ? 1.361 0.553 -10.927 1.00 92.56 72 ALA A CA 1
ATOM 572 C C . ALA A 1 72 ? 0.698 -0.823 -10.757 1.00 92.56 72 ALA A C 1
ATOM 574 O O . ALA A 1 72 ? 0.984 -1.742 -11.520 1.00 92.56 72 ALA A O 1
ATOM 575 N N . HIS A 1 73 ? -0.240 -0.959 -9.811 1.00 93.00 73 HIS A N 1
ATOM 576 C CA . HIS A 1 73 ? -0.990 -2.208 -9.624 1.00 93.00 73 HIS A CA 1
ATOM 577 C C . HIS A 1 73 ? -1.848 -2.556 -10.844 1.00 93.00 73 HIS A C 1
ATOM 579 O O . HIS A 1 73 ? -1.959 -3.720 -11.212 1.00 93.00 73 HIS A O 1
ATOM 585 N N . ALA A 1 74 ? -2.464 -1.557 -11.478 1.00 91.62 74 ALA A N 1
ATOM 586 C CA . ALA A 1 74 ? -3.278 -1.771 -12.670 1.00 91.62 74 ALA A CA 1
ATOM 587 C C . ALA A 1 74 ? -2.446 -2.229 -13.879 1.00 91.62 74 ALA A C 1
ATOM 589 O O . ALA A 1 74 ? -2.957 -2.993 -14.693 1.00 91.62 74 ALA A O 1
ATOM 590 N N . ALA A 1 75 ? -1.192 -1.780 -13.985 1.00 89.69 75 ALA A N 1
ATOM 591 C CA . ALA A 1 75 ? -0.289 -2.153 -15.070 1.00 89.69 75 ALA A CA 1
ATOM 592 C C . ALA A 1 75 ? 0.408 -3.504 -14.833 1.00 89.69 75 ALA A C 1
ATOM 594 O O . ALA A 1 75 ? 0.367 -4.375 -15.694 1.00 89.69 75 ALA A O 1
ATOM 595 N N . ALA A 1 76 ? 1.020 -3.697 -13.661 1.00 87.25 76 ALA A N 1
ATOM 596 C CA . ALA A 1 76 ? 1.860 -4.864 -13.378 1.00 87.25 76 ALA A CA 1
ATOM 597 C C . ALA A 1 76 ? 1.104 -6.025 -12.703 1.00 87.25 76 ALA A C 1
ATOM 599 O O . ALA A 1 76 ? 1.568 -7.165 -12.707 1.00 87.25 76 ALA A O 1
ATOM 600 N N . GLY A 1 77 ? -0.054 -5.760 -12.089 1.00 84.94 77 GLY A N 1
ATOM 601 C CA . GLY A 1 77 ? -0.833 -6.734 -11.312 1.00 84.94 77 GLY A CA 1
ATOM 602 C C . GLY A 1 77 ? -0.241 -7.085 -9.939 1.00 84.94 77 GLY A C 1
ATOM 603 O O . GLY A 1 77 ? -0.991 -7.467 -9.040 1.00 84.94 77 GLY A O 1
ATOM 604 N N . ASP A 1 78 ? 1.070 -6.922 -9.761 1.00 85.75 78 ASP A N 1
ATOM 605 C CA . ASP A 1 78 ? 1.784 -7.003 -8.488 1.00 85.75 78 ASP A CA 1
ATOM 606 C C . ASP A 1 78 ? 2.607 -5.725 -8.257 1.00 85.75 78 ASP A C 1
ATOM 608 O O . ASP A 1 78 ? 3.157 -5.128 -9.181 1.00 85.75 78 ASP A O 1
ATOM 612 N N . LEU A 1 79 ? 2.679 -5.295 -7.001 1.00 89.38 79 LEU A N 1
ATOM 613 C CA . LEU A 1 79 ? 3.408 -4.107 -6.574 1.00 89.38 79 LEU A CA 1
ATOM 614 C C . LEU A 1 79 ? 4.825 -4.413 -6.095 1.00 89.38 79 LEU A C 1
ATOM 616 O O . LEU A 1 79 ? 5.575 -3.469 -5.849 1.00 89.38 79 LEU A O 1
ATOM 620 N N . PHE A 1 80 ? 5.216 -5.680 -5.949 1.00 88.31 80 PHE A N 1
ATOM 621 C CA . PHE A 1 80 ? 6.529 -6.027 -5.411 1.00 88.31 80 PHE A CA 1
ATOM 622 C C . PHE A 1 80 ? 7.676 -5.336 -6.166 1.00 88.31 80 PHE A C 1
ATOM 624 O O . PHE A 1 80 ? 8.410 -4.551 -5.565 1.00 88.31 80 PHE A O 1
ATOM 631 N N . GLU A 1 81 ? 7.772 -5.532 -7.484 1.00 89.12 81 GLU A N 1
ATOM 632 C CA . GLU A 1 81 ? 8.843 -4.936 -8.296 1.00 89.12 81 GLU A CA 1
ATOM 633 C C . GLU A 1 81 ? 8.752 -3.404 -8.316 1.00 89.12 81 GLU A C 1
ATOM 635 O O . GLU A 1 81 ? 9.745 -2.704 -8.122 1.00 89.12 81 G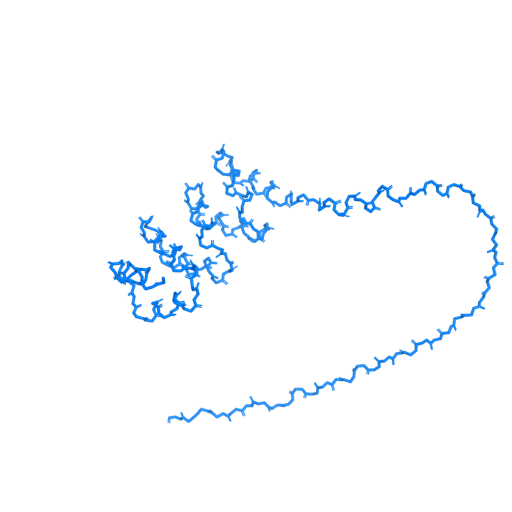LU A O 1
ATOM 640 N N . TYR A 1 82 ? 7.541 -2.854 -8.434 1.00 91.19 82 TYR A N 1
ATOM 641 C CA . TYR A 1 82 ? 7.335 -1.407 -8.394 1.00 91.19 82 TYR A CA 1
ATOM 642 C C . TYR A 1 82 ? 7.831 -0.785 -7.076 1.00 91.19 82 TYR A C 1
ATOM 644 O O . TYR A 1 82 ? 8.566 0.207 -7.079 1.00 91.19 82 TYR A O 1
ATOM 652 N N . THR A 1 83 ? 7.459 -1.371 -5.933 1.00 91.38 83 THR A N 1
ATOM 653 C CA . THR A 1 83 ? 7.896 -0.892 -4.612 1.00 91.38 83 THR A CA 1
ATOM 654 C C . THR A 1 83 ? 9.395 -1.048 -4.413 1.00 91.38 83 THR A C 1
ATOM 656 O O . THR A 1 83 ? 10.023 -0.152 -3.848 1.00 91.38 83 THR A O 1
ATOM 659 N N . TRP A 1 84 ? 9.978 -2.129 -4.932 1.00 90.44 84 TRP A N 1
ATOM 660 C CA . TRP A 1 84 ? 11.418 -2.354 -4.934 1.00 90.44 84 TRP A CA 1
ATOM 661 C C . TRP A 1 84 ? 12.147 -1.228 -5.674 1.00 90.44 84 TRP A C 1
ATOM 663 O O . TRP A 1 84 ? 12.995 -0.554 -5.088 1.00 90.44 84 TRP A O 1
ATOM 673 N N . GLN A 1 85 ? 11.747 -0.926 -6.912 1.00 92.81 85 GLN A N 1
ATOM 674 C CA . GLN A 1 85 ? 12.347 0.143 -7.718 1.00 92.81 85 GLN A CA 1
ATOM 675 C C . GLN A 1 85 ? 12.195 1.529 -7.070 1.00 92.81 85 GLN A C 1
ATOM 677 O O . GLN A 1 85 ? 13.145 2.319 -7.054 1.00 92.81 85 GLN A O 1
ATOM 682 N N . ARG A 1 86 ? 11.027 1.827 -6.484 1.00 92.81 86 ARG A N 1
ATOM 683 C CA . ARG A 1 86 ? 10.809 3.077 -5.734 1.00 92.81 86 ARG A CA 1
ATOM 684 C C . ARG A 1 86 ? 11.682 3.156 -4.477 1.00 92.81 86 ARG A C 1
ATOM 686 O O . ARG A 1 86 ? 12.171 4.238 -4.163 1.00 92.81 86 ARG A O 1
ATOM 693 N N . GLY A 1 87 ? 11.946 2.030 -3.814 1.00 89.56 87 GLY A N 1
ATOM 694 C CA . GLY A 1 87 ? 12.879 1.932 -2.687 1.00 89.56 87 GLY A CA 1
ATOM 695 C C . GLY A 1 87 ? 14.323 2.310 -3.043 1.00 89.56 87 GLY A C 1
ATOM 696 O O . GLY A 1 87 ? 15.027 2.875 -2.210 1.00 89.56 87 GLY A O 1
ATOM 697 N N . PHE A 1 88 ? 14.744 2.100 -4.297 1.00 90.94 88 PHE A N 1
ATOM 698 C CA . PHE A 1 88 ? 16.034 2.581 -4.824 1.00 90.94 88 PHE A CA 1
ATOM 699 C C . PHE A 1 88 ? 16.012 4.040 -5.301 1.00 90.94 88 PHE A C 1
ATOM 701 O O . PHE A 1 88 ? 16.992 4.519 -5.871 1.00 90.94 88 PHE A O 1
ATOM 708 N N . GLY A 1 89 ? 14.907 4.761 -5.097 1.00 92.19 89 GLY A N 1
ATOM 709 C CA . GLY A 1 89 ? 14.771 6.152 -5.519 1.00 92.19 89 GLY A CA 1
ATOM 710 C C . GLY A 1 89 ? 14.525 6.329 -7.017 1.00 92.19 89 GLY A C 1
ATOM 711 O O . GLY A 1 89 ? 14.704 7.435 -7.531 1.00 92.19 89 GLY A O 1
ATOM 712 N N . ARG A 1 90 ? 14.111 5.277 -7.744 1.00 91.62 90 ARG A N 1
ATOM 713 C CA . ARG A 1 90 ? 13.684 5.451 -9.137 1.00 91.62 90 ARG A CA 1
ATOM 714 C C . ARG A 1 90 ? 12.419 6.302 -9.203 1.00 91.62 90 ARG A C 1
ATOM 716 O O . ARG A 1 90 ? 11.535 6.209 -8.354 1.00 91.62 90 ARG A O 1
ATOM 723 N N . ALA A 1 91 ? 12.324 7.117 -10.251 1.00 93.81 91 ALA A N 1
ATOM 724 C CA . ALA A 1 91 ? 11.105 7.854 -10.551 1.00 93.81 91 ALA A CA 1
ATOM 725 C C . ALA A 1 91 ? 9.949 6.894 -10.901 1.00 93.81 91 ALA A C 1
ATOM 727 O O . ALA A 1 91 ? 10.163 5.727 -11.226 1.00 93.81 91 ALA A O 1
ATOM 728 N N . HIS A 1 92 ? 8.719 7.406 -10.870 1.00 91.69 92 HIS A N 1
ATOM 729 C CA . HIS A 1 92 ? 7.507 6.631 -11.143 1.00 91.69 92 HIS A CA 1
ATOM 730 C C . HIS A 1 92 ? 7.529 5.893 -12.484 1.00 91.69 92 HIS A C 1
ATOM 732 O O . HIS A 1 92 ? 7.334 4.684 -12.511 1.00 91.69 92 HIS A O 1
ATOM 738 N N . ARG A 1 93 ? 7.809 6.615 -13.579 1.00 93.19 93 ARG A N 1
ATOM 739 C CA . ARG A 1 93 ? 7.761 6.069 -14.943 1.00 93.19 93 ARG A CA 1
ATOM 740 C C . ARG A 1 93 ? 8.758 4.917 -15.136 1.00 93.19 93 ARG A C 1
ATOM 742 O O . ARG A 1 93 ? 8.304 3.826 -15.445 1.00 93.19 93 ARG A O 1
ATOM 749 N N . PRO A 1 94 ? 10.062 5.080 -14.823 1.00 91.44 94 PRO A N 1
ATOM 750 C CA . PRO A 1 94 ? 11.007 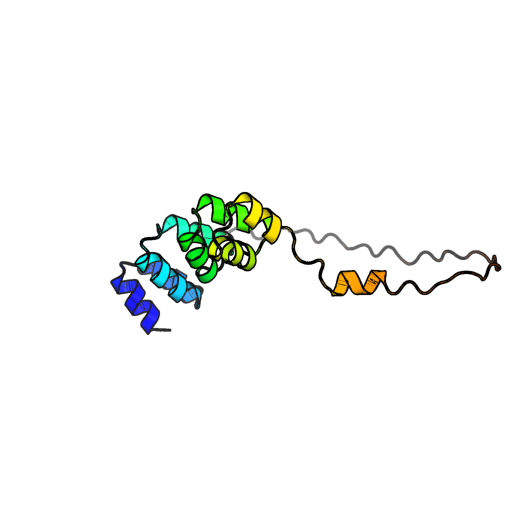3.972 -14.958 1.00 91.44 94 PRO A CA 1
ATOM 751 C C . PRO A 1 94 ? 10.719 2.792 -14.021 1.00 91.44 94 PRO A C 1
ATOM 753 O O . PRO A 1 94 ? 11.070 1.664 -14.344 1.00 91.44 94 PRO A O 1
ATOM 756 N N . ALA A 1 95 ? 10.127 3.038 -12.844 1.00 92.00 95 ALA A N 1
ATOM 757 C CA . ALA A 1 95 ? 9.717 1.967 -11.935 1.00 92.00 95 ALA A CA 1
ATOM 758 C C . ALA A 1 95 ? 8.511 1.183 -12.475 1.00 92.00 95 ALA A C 1
ATOM 760 O O . ALA A 1 95 ? 8.420 -0.017 -12.247 1.00 92.00 95 ALA A O 1
ATOM 761 N N . MET A 1 96 ? 7.600 1.854 -13.183 1.00 92.56 96 MET A N 1
ATOM 762 C CA . MET A 1 96 ? 6.492 1.208 -13.877 1.00 92.56 96 MET A CA 1
ATOM 763 C C . MET A 1 96 ? 6.962 0.390 -15.071 1.00 92.56 96 MET A C 1
ATOM 765 O O . MET A 1 96 ? 6.576 -0.768 -15.163 1.00 92.56 96 MET A O 1
ATOM 769 N N . ASP A 1 97 ? 7.823 0.954 -15.921 1.00 90.88 97 ASP A N 1
ATOM 770 C CA . ASP A 1 97 ? 8.358 0.242 -17.087 1.00 90.88 97 ASP A CA 1
ATOM 771 C C . ASP A 1 97 ? 9.040 -1.070 -16.646 1.00 90.88 97 ASP A C 1
ATOM 773 O O . ASP A 1 97 ? 8.792 -2.125 -17.217 1.00 90.88 97 ASP A O 1
ATOM 777 N N . ALA A 1 98 ? 9.811 -1.031 -15.551 1.00 88.25 98 ALA A N 1
ATOM 778 C CA . ALA A 1 98 ? 10.451 -2.214 -14.970 1.00 88.25 98 ALA A CA 1
ATOM 779 C C . ALA A 1 98 ? 9.464 -3.222 -14.348 1.00 88.25 98 ALA A C 1
ATOM 781 O O . ALA A 1 98 ? 9.731 -4.418 -14.345 1.00 88.25 98 ALA A O 1
ATOM 782 N N . ALA A 1 99 ? 8.340 -2.756 -13.797 1.00 88.06 99 ALA A N 1
ATOM 783 C CA . ALA A 1 99 ? 7.316 -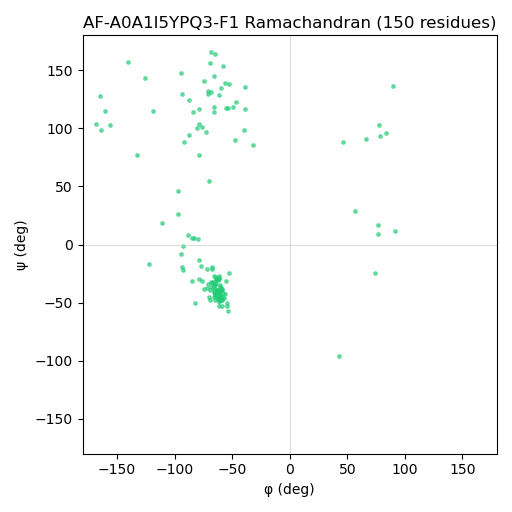3.635 -13.231 1.00 88.06 99 ALA A CA 1
ATOM 784 C C . ALA A 1 99 ? 6.429 -4.275 -14.317 1.00 88.06 99 ALA A C 1
ATOM 786 O O . ALA A 1 99 ? 5.926 -5.381 -14.126 1.00 88.06 99 ALA A O 1
ATOM 787 N N . GLU A 1 100 ? 6.231 -3.585 -15.444 1.00 88.12 100 GLU A N 1
ATOM 788 C CA . GLU A 1 100 ? 5.524 -4.094 -16.624 1.00 88.12 100 GLU A CA 1
ATOM 789 C C . GLU A 1 100 ? 6.384 -5.074 -17.427 1.00 88.12 100 GLU A C 1
ATOM 791 O O . GLU A 1 100 ? 5.857 -6.041 -17.981 1.00 88.12 100 GLU A O 1
ATOM 796 N N . GLU A 1 101 ? 7.708 -4.884 -17.418 1.00 84.44 101 GLU A N 1
ATOM 797 C CA . GLU A 1 101 ? 8.712 -5.835 -17.900 1.00 84.44 101 GLU A CA 1
ATOM 798 C C . GLU A 1 101 ? 8.798 -7.044 -16.950 1.00 84.44 101 GLU A C 1
ATOM 800 O O . GLU A 1 101 ? 9.843 -7.413 -16.419 1.00 84.44 101 GLU A O 1
ATOM 805 N N . LYS A 1 102 ? 7.644 -7.677 -16.711 1.00 68.19 102 LYS A N 1
ATOM 806 C CA . LYS A 1 102 ? 7.526 -8.991 -16.101 1.00 68.19 102 LYS A CA 1
ATOM 807 C C . LYS A 1 102 ? 8.538 -9.872 -16.829 1.00 68.19 102 LYS A C 1
ATOM 809 O O . LYS A 1 102 ? 8.446 -9.953 -18.059 1.00 68.19 102 LYS A O 1
ATOM 814 N N . PRO A 1 103 ? 9.506 -10.502 -16.138 1.00 57.06 103 PRO A N 1
ATOM 815 C CA . PRO A 1 103 ? 10.416 -11.396 -16.823 1.00 57.06 103 PRO A CA 1
ATOM 816 C C . PRO A 1 103 ? 9.528 -12.415 -17.525 1.00 57.06 103 PRO A C 1
ATOM 818 O O . PRO A 1 103 ? 8.733 -13.088 -16.860 1.00 57.06 103 PRO A O 1
ATOM 821 N N . LEU A 1 104 ? 9.595 -12.450 -18.864 1.00 53.84 104 LEU A N 1
ATOM 822 C CA . LEU A 1 104 ? 9.119 -13.583 -19.652 1.00 53.84 104 LEU A CA 1
ATOM 823 C C . LEU A 1 104 ? 9.525 -14.800 -18.846 1.00 53.84 104 LEU A C 1
ATOM 825 O O . LEU A 1 104 ? 10.712 -14.926 -18.518 1.00 53.84 104 LEU A O 1
ATOM 829 N N . SER A 1 105 ? 8.534 -15.563 -18.384 1.00 58.19 105 SER A N 1
ATOM 830 C CA . SER A 1 105 ? 8.813 -16.634 -17.445 1.00 58.19 105 SER A CA 1
ATOM 831 C C . SER A 1 105 ? 9.914 -17.485 -18.073 1.00 58.19 105 SER A C 1
ATOM 833 O O . SER A 1 105 ? 9.910 -17.673 -19.289 1.00 58.19 105 SER A O 1
ATOM 835 N N . GLU A 1 106 ? 10.911 -17.937 -17.311 1.00 57.12 106 GLU A N 1
ATOM 836 C CA . GLU A 1 106 ? 11.971 -18.777 -17.895 1.00 57.12 106 GLU A CA 1
ATOM 837 C C . GLU A 1 106 ? 11.377 -19.988 -18.645 1.00 57.12 106 GLU A C 1
ATOM 839 O O . GLU A 1 106 ? 11.954 -20.431 -19.634 1.00 57.12 106 GLU A O 1
ATOM 844 N N . ASN A 1 107 ? 10.155 -20.406 -18.283 1.00 57.81 107 ASN A N 1
ATOM 845 C CA . ASN A 1 107 ? 9.349 -21.384 -19.016 1.00 57.81 107 ASN A CA 1
ATOM 846 C C . ASN A 1 107 ? 8.996 -20.978 -20.461 1.00 57.81 107 ASN A C 1
ATOM 848 O O . ASN A 1 107 ? 8.967 -21.844 -21.325 1.00 57.81 107 ASN A O 1
ATOM 852 N N . ASP A 1 108 ? 8.761 -19.697 -20.758 1.00 57.47 108 ASP A N 1
ATOM 853 C CA . ASP A 1 108 ? 8.531 -19.219 -22.133 1.00 57.47 108 ASP A CA 1
ATOM 854 C C . ASP A 1 108 ? 9.846 -19.113 -22.928 1.00 57.47 108 ASP A C 1
ATOM 856 O O . ASP A 1 108 ? 9.846 -19.045 -24.157 1.00 57.47 108 ASP A O 1
ATOM 860 N N . ARG A 1 109 ? 10.992 -19.086 -22.232 1.00 54.50 109 ARG A N 1
ATOM 861 C CA . ARG A 1 109 ? 12.325 -19.010 -22.844 1.00 54.50 109 ARG A CA 1
ATOM 862 C C . ARG A 1 109 ? 12.851 -20.391 -23.249 1.00 54.50 109 ARG A C 1
ATOM 864 O O . ARG A 1 109 ? 13.537 -20.489 -24.264 1.00 54.50 109 ARG A O 1
ATOM 871 N N . GLU A 1 110 ? 12.482 -21.445 -22.519 1.00 55.00 110 GLU A N 1
ATOM 872 C CA . GLU A 1 110 ? 12.860 -22.832 -22.842 1.00 55.00 110 GLU A CA 1
ATOM 873 C C . GLU A 1 110 ? 12.130 -23.403 -24.075 1.00 55.00 110 GLU A C 1
ATOM 875 O O . GLU A 1 110 ? 12.653 -24.308 -24.724 1.00 55.00 110 GLU A O 1
ATOM 880 N N . GLU A 1 111 ? 10.981 -22.848 -24.484 1.00 54.81 111 GLU A N 1
ATOM 881 C CA . GLU A 1 111 ? 10.279 -23.307 -25.698 1.00 54.81 111 GLU A CA 1
ATOM 882 C C . GLU A 1 111 ? 10.903 -22.765 -27.005 1.00 54.81 111 GLU A C 1
ATOM 884 O O . GLU A 1 111 ? 10.638 -23.287 -28.088 1.00 54.81 111 GLU A O 1
ATOM 889 N N . VAL A 1 112 ? 11.793 -21.762 -26.927 1.00 55.91 112 VAL A N 1
ATOM 890 C CA . VAL A 1 112 ? 12.464 -21.172 -28.106 1.00 55.91 112 VAL A CA 1
ATOM 891 C C . VAL A 1 112 ? 13.821 -21.833 -28.407 1.00 55.91 112 VAL A C 1
ATOM 893 O O . VAL A 1 112 ? 14.264 -21.814 -29.554 1.00 55.91 112 VAL A O 1
ATOM 896 N N . GLU A 1 113 ? 14.462 -22.488 -27.430 1.00 56.06 113 GLU A N 1
ATOM 897 C CA . GLU A 1 113 ? 15.705 -23.262 -27.644 1.00 56.06 113 GLU A CA 1
ATOM 898 C C . GLU A 1 113 ? 15.474 -24.758 -27.933 1.00 56.06 113 GLU A C 1
ATOM 900 O O . GLU A 1 113 ? 16.420 -25.483 -28.241 1.00 56.06 113 GLU A O 1
ATOM 905 N N . ALA A 1 114 ? 14.220 -25.223 -27.933 1.00 56.53 114 ALA A N 1
ATOM 906 C CA . ALA A 1 114 ? 13.846 -26.589 -28.308 1.00 56.53 114 ALA A CA 1
ATOM 907 C C . ALA A 1 114 ? 13.377 -26.728 -29.772 1.00 56.53 114 ALA A C 1
ATOM 909 O O . ALA A 1 114 ? 12.633 -27.653 -30.099 1.00 56.53 114 ALA A O 1
ATOM 910 N N . ALA A 1 115 ? 13.822 -25.848 -30.674 1.00 54.66 115 ALA A N 1
ATOM 911 C CA . ALA A 1 115 ? 13.794 -26.119 -32.110 1.00 54.66 115 ALA A CA 1
ATOM 912 C C . ALA A 1 115 ? 15.133 -26.763 -32.511 1.00 54.66 115 ALA A C 1
ATOM 914 O O . ALA A 1 115 ? 16.068 -26.044 -32.877 1.00 54.66 115 ALA A O 1
ATOM 915 N N . PRO A 1 116 ? 15.281 -28.103 -32.435 1.00 56.34 116 PRO A N 1
ATOM 916 C CA . PRO A 1 116 ? 16.412 -28.745 -33.068 1.00 56.34 116 PRO A CA 1
ATOM 917 C C . PRO A 1 116 ? 16.355 -28.428 -34.559 1.00 56.34 116 PRO A C 1
ATOM 919 O O . PRO A 1 116 ? 15.300 -28.506 -35.189 1.00 56.34 116 PRO A O 1
ATOM 922 N N . ASP A 1 117 ? 17.519 -28.070 -35.079 1.00 57.75 117 ASP A N 1
ATOM 923 C CA . ASP A 1 117 ? 17.927 -28.117 -36.473 1.00 57.75 117 ASP A CA 1
ATOM 924 C C . ASP A 1 117 ? 17.263 -29.288 -37.227 1.00 57.75 117 ASP A C 1
ATOM 926 O O . ASP A 1 117 ? 17.789 -30.395 -37.318 1.00 57.75 117 ASP A O 1
ATOM 930 N N . ALA A 1 118 ? 16.053 -29.054 -37.737 1.00 53.72 118 ALA A N 1
ATOM 931 C CA . ALA A 1 118 ? 15.346 -29.951 -38.638 1.00 53.72 118 ALA A CA 1
ATOM 932 C C . ALA A 1 118 ? 15.582 -29.486 -40.079 1.00 53.72 118 ALA A C 1
ATOM 934 O O . ALA A 1 118 ? 14.666 -29.386 -40.898 1.00 53.72 118 ALA A O 1
ATOM 935 N N . GLY A 1 119 ? 16.844 -29.189 -40.392 1.00 57.22 119 GLY A N 1
ATOM 936 C CA . GLY A 1 119 ? 17.343 -29.233 -41.748 1.00 57.22 119 GLY A CA 1
ATOM 937 C C . GLY A 1 119 ? 17.336 -30.675 -42.258 1.00 57.22 119 GLY A C 1
ATOM 938 O O . GLY A 1 119 ? 18.107 -31.518 -41.813 1.00 57.22 119 GLY A O 1
ATOM 939 N N . ALA A 1 120 ? 16.492 -30.907 -43.262 1.00 55.44 120 ALA A N 1
ATOM 940 C CA . ALA A 1 120 ? 16.515 -32.024 -44.204 1.00 55.44 120 ALA A CA 1
ATOM 941 C C . ALA A 1 120 ? 15.966 -33.383 -43.726 1.00 55.44 120 ALA A C 1
ATOM 943 O O . ALA A 1 120 ? 16.702 -34.295 -43.353 1.00 55.44 120 ALA A O 1
ATOM 944 N N . ARG A 1 121 ? 14.676 -33.603 -44.014 1.00 45.66 121 ARG A N 1
ATOM 945 C CA . ARG A 1 121 ? 14.308 -34.648 -44.986 1.00 45.66 121 ARG A CA 1
ATOM 946 C C . ARG A 1 121 ? 12.942 -34.395 -45.616 1.00 45.66 121 ARG A C 1
ATOM 948 O O . ARG A 1 121 ? 11.886 -34.624 -45.040 1.00 45.66 121 ARG A O 1
ATOM 955 N N . GLU A 1 122 ? 13.039 -33.903 -46.841 1.00 55.06 122 GLU A N 1
ATOM 956 C CA . GLU A 1 122 ? 12.024 -33.923 -47.878 1.00 55.06 122 GLU A CA 1
ATOM 957 C C . GLU A 1 122 ? 11.584 -35.364 -48.193 1.00 55.06 122 GLU A C 1
ATOM 959 O O . GLU A 1 122 ? 12.360 -36.313 -48.067 1.00 55.06 122 GLU A O 1
ATOM 964 N N . THR A 1 123 ? 10.347 -35.476 -48.682 1.00 60.53 123 THR A N 1
ATOM 965 C CA . THR A 1 123 ? 9.635 -36.666 -49.184 1.00 60.53 123 THR A CA 1
ATOM 966 C C . THR A 1 123 ? 8.946 -37.549 -48.128 1.00 60.53 123 THR A C 1
ATOM 968 O O . THR A 1 123 ? 9.517 -38.478 -47.580 1.00 60.53 123 THR A O 1
ATOM 971 N N . LEU A 1 124 ? 7.646 -37.335 -47.912 1.00 47.62 124 LEU A N 1
ATOM 972 C CA . LEU A 1 124 ? 6.638 -38.143 -48.602 1.00 47.62 124 LEU A CA 1
ATOM 973 C C . LEU A 1 124 ? 5.253 -37.494 -48.502 1.00 47.62 124 LEU A C 1
ATOM 975 O O . LEU A 1 124 ? 4.752 -37.132 -47.443 1.00 47.62 124 LEU A O 1
ATOM 979 N N . ARG A 1 125 ? 4.661 -37.352 -49.680 1.00 60.38 125 ARG A N 1
ATOM 980 C CA . ARG A 1 125 ? 3.271 -37.030 -49.954 1.00 60.38 125 ARG A CA 1
ATOM 981 C C . ARG A 1 125 ? 2.464 -38.312 -49.775 1.00 60.38 125 ARG A C 1
ATOM 983 O O . ARG A 1 125 ? 2.662 -39.213 -50.572 1.00 60.38 125 ARG A O 1
ATOM 990 N N . GLU A 1 126 ? 1.552 -38.359 -48.813 1.00 50.69 126 GLU A N 1
ATOM 991 C CA . GLU A 1 126 ? 0.404 -39.280 -48.786 1.00 50.69 126 GLU A CA 1
ATOM 992 C C . GLU A 1 126 ? -0.579 -38.732 -47.745 1.00 50.69 126 GLU A C 1
ATOM 994 O O . GLU A 1 126 ? -0.256 -38.572 -46.577 1.00 50.69 126 GLU A O 1
ATOM 999 N N . ASP A 1 127 ? -1.598 -38.015 -48.190 1.00 44.50 127 ASP A N 1
ATOM 1000 C CA . ASP A 1 127 ? -2.889 -38.513 -48.667 1.00 44.50 127 ASP A CA 1
ATOM 1001 C C . ASP A 1 127 ? -3.913 -38.626 -47.530 1.00 44.50 127 ASP A C 1
ATOM 1003 O O . ASP A 1 127 ? -3.653 -38.986 -46.388 1.00 44.50 127 ASP A O 1
ATOM 1007 N N . ARG A 1 128 ? -5.091 -38.158 -47.905 1.00 53.44 128 ARG A N 1
ATOM 1008 C CA . ARG A 1 128 ? -6.342 -37.995 -47.189 1.00 53.44 128 ARG A CA 1
ATOM 1009 C C . ARG A 1 128 ? -6.647 -39.151 -46.235 1.00 53.44 128 ARG A C 1
ATOM 1011 O O . ARG A 1 128 ? -6.737 -40.282 -46.675 1.00 53.44 128 ARG A O 1
ATOM 1018 N N . THR A 1 129 ? -7.092 -38.812 -45.027 1.00 44.00 129 THR A N 1
ATOM 1019 C CA . THR A 1 129 ? -8.520 -38.936 -44.680 1.00 44.00 129 THR A CA 1
ATOM 1020 C C . THR A 1 129 ? -8.848 -38.068 -43.474 1.00 44.00 129 THR A C 1
ATOM 1022 O O . THR A 1 129 ? -8.375 -38.281 -42.364 1.00 44.00 129 THR A O 1
ATOM 1025 N N . ARG A 1 130 ? -9.692 -37.072 -43.728 1.00 48.09 130 ARG A N 1
ATOM 1026 C CA . ARG A 1 130 ? -10.325 -36.195 -42.751 1.00 48.09 130 ARG A CA 1
ATOM 1027 C C . ARG A 1 130 ? -11.492 -36.974 -42.138 1.00 48.09 130 ARG A C 1
ATOM 1029 O O . ARG A 1 130 ? -12.512 -37.139 -42.801 1.00 48.09 130 ARG A O 1
ATOM 1036 N N . THR A 1 131 ? -11.347 -37.477 -40.917 1.00 54.06 131 THR A N 1
ATOM 1037 C CA . THR A 1 131 ? -12.480 -37.978 -40.123 1.00 54.06 131 THR A CA 1
ATOM 1038 C C . THR A 1 131 ? -13.098 -36.814 -39.342 1.00 54.06 131 THR A C 1
ATOM 1040 O O . THR A 1 131 ? -12.372 -36.142 -38.607 1.00 54.06 131 THR A O 1
ATOM 1043 N N . PRO A 1 132 ? -14.405 -36.540 -39.486 1.00 52.00 132 PRO A N 1
ATOM 1044 C CA . PRO A 1 132 ? -15.094 -35.534 -38.693 1.00 52.00 132 PRO A CA 1
ATOM 1045 C C . PRO A 1 132 ? -15.445 -36.144 -37.332 1.00 52.00 132 PRO A C 1
ATOM 1047 O O . PRO A 1 132 ? -16.402 -36.904 -37.218 1.00 52.00 132 PRO A O 1
ATOM 1050 N N . LEU A 1 133 ? -14.654 -35.844 -36.303 1.00 54.38 133 LEU A N 1
ATOM 1051 C CA . LEU A 1 133 ? -15.049 -36.132 -34.927 1.00 54.38 133 LEU A CA 1
ATOM 1052 C C . LEU A 1 133 ? -15.855 -34.951 -34.390 1.00 54.38 133 LEU A C 1
ATOM 1054 O O . LEU A 1 133 ? -15.313 -33.942 -33.955 1.00 54.38 133 LEU A O 1
ATOM 1058 N N . GLU A 1 134 ? -17.167 -35.121 -34.528 1.00 55.34 134 GLU A N 1
ATOM 1059 C CA . GLU A 1 134 ? -18.169 -34.876 -33.492 1.00 55.34 134 GLU A CA 1
ATOM 1060 C C . GLU A 1 134 ? -18.045 -33.557 -32.722 1.00 55.34 134 GLU A C 1
ATOM 1062 O O . GLU A 1 134 ? -17.499 -33.451 -31.624 1.00 55.34 134 GLU A O 1
ATOM 1067 N N . GLU A 1 135 ? -18.689 -32.565 -33.323 1.00 54.25 135 GLU A N 1
ATOM 1068 C CA . GLU A 1 135 ? -19.312 -31.407 -32.703 1.00 54.25 135 GLU A CA 1
ATOM 1069 C C . GLU A 1 135 ? -20.178 -31.848 -31.505 1.00 54.25 135 GLU A C 1
ATOM 1071 O O . GLU A 1 135 ? -21.361 -32.173 -31.626 1.00 54.25 135 GLU A O 1
ATOM 1076 N N . LYS A 1 136 ? -19.574 -31.907 -30.312 1.00 57.09 136 LYS A N 1
ATOM 1077 C CA . LYS A 1 136 ? -20.326 -32.019 -29.061 1.00 57.09 136 LYS A CA 1
ATOM 1078 C C . LYS A 1 136 ? -20.995 -30.683 -28.777 1.00 57.09 136 LYS A C 1
ATOM 1080 O O . LYS A 1 136 ? -20.400 -29.770 -28.213 1.00 57.09 136 LYS A O 1
ATOM 1085 N N . VAL A 1 137 ? -22.262 -30.643 -29.172 1.00 56.88 137 VAL A N 1
ATOM 1086 C CA . VAL A 1 137 ? -23.331 -29.778 -28.678 1.00 56.88 137 VAL A CA 1
ATOM 1087 C C . VAL A 1 137 ? -23.209 -29.643 -27.157 1.00 56.88 137 VAL A C 1
ATOM 1089 O O . VAL A 1 137 ? -23.628 -30.522 -26.403 1.00 56.88 137 VAL A O 1
ATOM 1092 N N . PHE A 1 138 ? -22.608 -28.548 -26.694 1.00 51.88 138 PHE A N 1
ATOM 1093 C CA . PHE A 1 138 ? -22.804 -28.091 -25.327 1.00 51.88 138 PHE A CA 1
ATOM 1094 C C . PHE A 1 138 ? -24.184 -27.448 -25.284 1.00 51.88 138 PHE A C 1
ATOM 1096 O O . PHE A 1 138 ? -24.394 -26.337 -25.761 1.00 51.88 138 PHE A O 1
ATOM 1103 N N . SER A 1 139 ? -25.132 -28.223 -24.766 1.00 58.78 139 SER A N 1
ATOM 1104 C CA . SER A 1 139 ? -26.475 -27.793 -24.419 1.00 58.78 139 SER A CA 1
ATOM 1105 C C . SER A 1 139 ? -26.417 -26.522 -23.576 1.00 58.78 139 SER A C 1
ATOM 1107 O O . SER A 1 139 ? -25.868 -26.525 -22.471 1.00 58.78 139 SER A O 1
ATOM 1109 N N . GLU A 1 140 ? -27.008 -25.458 -24.103 1.00 55.78 140 GLU A N 1
ATOM 1110 C CA . GLU A 1 140 ? -27.383 -24.270 -23.354 1.00 55.78 140 GLU A CA 1
ATOM 1111 C C . GLU A 1 140 ? -28.242 -24.705 -22.161 1.00 55.78 140 GLU A C 1
ATOM 1113 O O . GLU A 1 140 ? -29.306 -25.304 -22.323 1.00 55.78 140 GLU A O 1
ATOM 1118 N N . VAL A 1 141 ? -27.754 -24.457 -20.946 1.00 61.78 141 VAL A N 1
ATOM 1119 C CA . VAL A 1 141 ? -28.569 -24.572 -19.738 1.00 61.78 141 VAL A CA 1
ATOM 1120 C C . VAL A 1 141 ? -29.310 -23.242 -19.596 1.00 61.78 141 VAL A C 1
ATOM 1122 O O . VAL A 1 141 ? -28.650 -22.220 -19.385 1.00 61.78 141 VAL A O 1
ATOM 1125 N N . PRO A 1 142 ? -30.648 -23.204 -19.716 1.00 58.47 142 PRO A N 1
ATOM 1126 C CA . PRO A 1 142 ? -31.402 -21.992 -19.443 1.00 58.47 142 PRO A CA 1
ATOM 1127 C C . PRO A 1 142 ? -31.282 -21.654 -17.954 1.00 58.47 142 PRO A C 1
ATOM 1129 O O . PRO A 1 142 ? -31.689 -22.424 -17.084 1.00 58.47 142 PRO A O 1
ATOM 1132 N N . ILE A 1 143 ? -30.706 -20.489 -17.662 1.00 58.75 143 ILE A N 1
ATOM 1133 C CA . ILE A 1 143 ? -30.726 -19.876 -16.333 1.00 58.75 143 ILE A CA 1
ATOM 1134 C C . ILE A 1 143 ? -32.106 -19.233 -16.172 1.00 58.75 143 ILE A C 1
ATOM 1136 O O . ILE A 1 143 ? -32.267 -18.025 -16.328 1.00 58.75 143 ILE A O 1
ATOM 1140 N N . GLU A 1 144 ? -33.123 -20.050 -15.909 1.00 59.97 144 GLU A N 1
ATOM 1141 C CA . GLU A 1 144 ? -34.386 -19.554 -15.375 1.00 59.97 144 GLU A CA 1
ATOM 1142 C C . GLU A 1 144 ? -34.387 -19.650 -13.846 1.00 59.97 144 GLU A C 1
ATOM 1144 O O . GLU A 1 144 ? -34.123 -20.693 -13.254 1.00 59.97 144 GLU A O 1
ATOM 1149 N N . ALA A 1 145 ? -34.745 -18.517 -13.244 1.00 57.72 145 ALA A N 1
ATOM 1150 C CA . ALA A 1 145 ? -35.446 -18.397 -11.973 1.00 57.72 145 ALA A CA 1
ATOM 1151 C C . ALA A 1 145 ? -34.728 -18.856 -10.689 1.00 57.72 145 ALA A C 1
ATOM 1153 O O . ALA A 1 145 ? -34.972 -19.936 -10.163 1.00 57.72 145 ALA A O 1
ATOM 1154 N N . VAL A 1 146 ? -34.025 -17.912 -10.051 1.00 59.66 146 VAL A N 1
ATOM 1155 C CA . VAL A 1 146 ? -34.186 -17.713 -8.598 1.00 59.66 146 VAL A CA 1
ATOM 1156 C C . VAL A 1 146 ? -34.359 -16.216 -8.333 1.00 59.66 146 VAL A C 1
ATOM 1158 O O . VAL A 1 146 ? -33.433 -15.510 -7.939 1.00 59.66 146 VAL A O 1
ATOM 1161 N N . TYR A 1 147 ? -35.566 -15.725 -8.615 1.00 59.00 147 TYR A N 1
ATOM 1162 C CA . TYR A 1 147 ? -36.088 -14.488 -8.043 1.00 59.00 147 TYR A CA 1
ATOM 1163 C C . TYR A 1 147 ? -36.917 -14.832 -6.795 1.00 59.00 147 TYR A C 1
ATOM 1165 O O . TYR A 1 147 ? -37.589 -15.857 -6.757 1.00 59.00 147 TYR A O 1
ATOM 1173 N N . GLU A 1 148 ? -36.879 -13.911 -5.830 1.00 51.62 148 GLU A N 1
ATOM 1174 C CA . GLU A 1 148 ? -37.852 -13.688 -4.748 1.00 51.62 148 GLU A CA 1
ATOM 1175 C C . GLU A 1 148 ? -37.854 -14.622 -3.528 1.00 51.62 148 GLU A C 1
ATOM 1177 O O . GLU A 1 148 ? -38.493 -15.667 -3.514 1.00 51.62 148 GLU A O 1
ATOM 1182 N N . HIS A 1 149 ? -37.288 -14.124 -2.420 1.00 60.62 149 HIS A N 1
ATOM 1183 C CA . HIS A 1 149 ? -38.064 -13.849 -1.196 1.00 60.62 149 HIS A CA 1
ATOM 1184 C C . HIS A 1 149 ? -37.234 -13.012 -0.201 1.00 60.62 149 HIS A C 1
ATOM 1186 O O . HIS A 1 149 ? -36.367 -13.534 0.499 1.00 60.62 149 HIS A O 1
ATOM 1192 N N . GLN A 1 150 ? -37.519 -11.710 -0.105 1.00 55.81 150 GLN A N 1
ATOM 1193 C CA . GLN A 1 150 ? -37.252 -10.938 1.114 1.00 55.81 150 GLN A CA 1
ATOM 1194 C C . GLN A 1 150 ? -38.587 -10.398 1.639 1.00 55.81 150 GLN A C 1
ATOM 1196 O O . GLN A 1 150 ? -39.219 -9.607 0.941 1.00 55.81 150 GLN A O 1
ATOM 1201 N N . PRO A 1 151 ? -39.050 -10.834 2.823 1.00 74.12 151 PRO A N 1
ATOM 1202 C CA . PRO A 1 151 ? -40.181 -10.204 3.483 1.00 74.12 151 PRO A CA 1
ATOM 1203 C C . PRO A 1 151 ? -39.768 -8.855 4.090 1.00 74.12 151 PRO A C 1
ATOM 1205 O O . PRO A 1 151 ? -38.661 -8.712 4.615 1.00 74.12 151 PRO A O 1
ATOM 1208 N N . HIS A 1 152 ? -40.687 -7.895 3.971 1.00 66.75 152 HIS A N 1
ATOM 1209 C CA . HIS A 1 152 ? -40.674 -6.573 4.600 1.00 66.75 152 HIS A CA 1
ATOM 1210 C C . HIS A 1 152 ? -40.643 -6.632 6.131 1.00 66.75 152 HIS A C 1
ATOM 1212 O O . HIS A 1 152 ? -41.259 -7.564 6.699 1.00 66.75 152 HIS A O 1
#